Protein AF-A0A547PIC5-F1 (afdb_monomer_lite)

Radius of gyration: 13.47 Å; chains: 1; bounding box: 30×24×37 Å

Foldseek 3Di:
DDDLVVLLVLLLVCPPPDCVFAPAFDKWKKKFWKDDDLQLVVQLQVQLVVLVWDFPPPDSDDDTTTITIHIFTSDSVGSSVNSVSSVVSCVVSVMDTAFIWIFRDPDPVVTPTDGRDGDD

Secondary structure (DSSP, 8-state):
---HHHHHHHHHTT-SPPTTTS-TT-EEEEEEEEES-HHHHHHHHHHHHHTT-EE------SSS-B-EEEEEES-HHHHHHHHHHHHHHHHHHT-EEEEEEEES-SSGGG---EEEEE--

Organism: NCBI:txid2489174

pLDDT: mean 87.14, std 11.47, range [39.44, 96.12]

Sequence (120 aa):
MENSEEIVAKVLRNLPLPQDKFAPGSRFWLTLYLEGSPTAYSLAKTQLHALGWVNLCEKDDFAGFSYPKKEVLNATAVVCDALRGALSVCKDTGLDIGLIDADTETEPANSSWHNLYKQT

Structure (mmCIF, N/CA/C/O backbone):
data_AF-A0A547PIC5-F1
#
_entry.id   AF-A0A547PIC5-F1
#
loop_
_atom_site.group_PDB
_atom_site.id
_atom_site.type_symbol
_atom_site.label_atom_id
_atom_site.label_alt_id
_atom_site.label_comp_id
_atom_site.label_asym_id
_atom_site.label_entity_id
_atom_site.label_seq_id
_atom_site.pdbx_PDB_ins_code
_atom_site.Cartn_x
_atom_site.Cartn_y
_atom_site.Cartn_z
_atom_site.occupancy
_atom_site.B_iso_or_equiv
_atom_site.auth_seq_id
_atom_site.auth_comp_id
_atom_site.auth_asym_id
_atom_site.auth_atom_id
_atom_site.pdbx_PDB_model_num
ATOM 1 N N . MET A 1 1 ? -16.563 3.759 4.081 1.00 61.03 1 MET A N 1
ATOM 2 C CA . MET A 1 1 ? -15.557 2.722 3.799 1.00 61.03 1 MET A CA 1
ATOM 3 C C . MET A 1 1 ? -15.708 2.326 2.341 1.00 61.03 1 MET A C 1
ATOM 5 O O . MET A 1 1 ? -16.765 1.818 1.978 1.00 61.03 1 MET A O 1
ATOM 9 N N . GLU A 1 2 ? -14.734 2.678 1.498 1.00 73.75 2 GLU A N 1
ATOM 10 C CA . GLU A 1 2 ? -14.716 2.229 0.097 1.00 73.75 2 GLU A CA 1
ATOM 11 C C . GLU A 1 2 ? -14.519 0.711 0.033 1.00 73.75 2 GLU A C 1
ATOM 13 O O . GLU A 1 2 ? -13.948 0.103 0.941 1.00 73.75 2 GLU A O 1
ATOM 18 N N . ASN A 1 3 ? -15.019 0.080 -1.028 1.00 87.69 3 ASN A N 1
ATOM 19 C CA . ASN A 1 3 ? -14.874 -1.359 -1.206 1.00 87.69 3 ASN A CA 1
ATOM 20 C C . ASN A 1 3 ? -13.407 -1.706 -1.531 1.00 87.69 3 ASN A C 1
ATOM 22 O O . ASN A 1 3 ? -12.775 -1.045 -2.352 1.00 87.69 3 ASN A O 1
ATOM 26 N N . SER A 1 4 ? -12.870 -2.780 -0.944 1.00 90.75 4 SER A N 1
ATOM 27 C CA . SER A 1 4 ? -11.514 -3.275 -1.216 1.00 90.75 4 SER A CA 1
ATOM 28 C C . SER A 1 4 ? -11.214 -3.433 -2.713 1.00 90.75 4 SER A C 1
ATOM 30 O O . SER A 1 4 ? -10.131 -3.064 -3.159 1.00 90.75 4 SER A O 1
ATOM 32 N N . GLU A 1 5 ? -12.167 -3.916 -3.514 1.00 92.62 5 GLU A N 1
ATOM 33 C CA . GLU A 1 5 ? -11.957 -4.064 -4.963 1.00 92.62 5 GLU A CA 1
ATOM 34 C C . GLU A 1 5 ? -11.923 -2.713 -5.700 1.00 92.62 5 GLU A C 1
ATOM 36 O O . GLU A 1 5 ? -11.233 -2.582 -6.710 1.00 92.62 5 GLU A O 1
ATOM 41 N N . GLU A 1 6 ? -12.599 -1.681 -5.185 1.00 94.00 6 GLU A N 1
ATOM 42 C CA . GLU A 1 6 ? -12.505 -0.322 -5.734 1.00 94.00 6 GLU A CA 1
ATOM 43 C C . GLU A 1 6 ? -11.134 0.290 -5.447 1.00 94.00 6 GLU A C 1
ATOM 45 O O . GLU A 1 6 ? -10.535 0.891 -6.341 1.00 94.00 6 GLU A O 1
ATOM 50 N N . ILE A 1 7 ? -10.604 0.086 -4.237 1.00 94.62 7 ILE A N 1
ATOM 51 C CA . ILE A 1 7 ? -9.255 0.527 -3.859 1.00 94.62 7 ILE A CA 1
ATOM 52 C C . ILE A 1 7 ? -8.215 -0.151 -4.755 1.00 94.62 7 ILE A C 1
ATOM 54 O O . ILE A 1 7 ? -7.378 0.533 -5.347 1.00 94.62 7 ILE A O 1
ATOM 58 N N . VAL A 1 8 ? -8.301 -1.476 -4.931 1.00 96.12 8 VAL A N 1
ATOM 59 C CA . VAL A 1 8 ? -7.417 -2.213 -5.850 1.00 96.12 8 VAL A CA 1
ATOM 60 C C . VAL A 1 8 ? -7.534 -1.641 -7.261 1.00 96.12 8 VAL A C 1
ATOM 62 O O . VAL A 1 8 ? -6.521 -1.281 -7.854 1.00 96.12 8 VAL A O 1
ATOM 65 N N . ALA A 1 9 ? -8.748 -1.478 -7.791 1.00 95.38 9 ALA A N 1
ATOM 66 C CA . ALA A 1 9 ? -8.945 -0.935 -9.131 1.00 95.38 9 ALA A CA 1
ATOM 67 C C . ALA A 1 9 ? -8.344 0.473 -9.298 1.00 95.38 9 ALA A C 1
ATOM 69 O O . ALA A 1 9 ? -7.763 0.760 -10.345 1.00 95.38 9 ALA A O 1
ATOM 70 N N . LYS A 1 10 ? -8.446 1.344 -8.286 1.00 96.00 10 LYS A N 1
ATOM 71 C CA . LYS A 1 10 ? -7.826 2.678 -8.293 1.00 96.00 10 LYS A CA 1
ATOM 72 C C . LYS A 1 10 ? -6.300 2.599 -8.307 1.00 96.00 10 LYS A C 1
ATOM 74 O O . LYS A 1 10 ? -5.686 3.275 -9.126 1.00 96.00 10 LYS A O 1
ATOM 79 N N . VAL A 1 11 ? -5.695 1.740 -7.485 1.00 95.75 11 VAL A N 1
ATOM 80 C CA . VAL A 1 11 ? -4.236 1.551 -7.485 1.00 95.75 11 VAL A CA 1
ATOM 81 C C . VAL A 1 11 ? -3.751 1.017 -8.831 1.00 95.75 11 VAL A C 1
ATOM 83 O O . VAL A 1 11 ? -2.808 1.557 -9.406 1.00 95.75 11 VAL A O 1
ATOM 86 N N . LEU A 1 12 ? -4.413 -0.006 -9.379 1.00 95.19 12 LEU A N 1
ATOM 87 C CA . LEU A 1 12 ? -3.980 -0.632 -10.630 1.00 95.19 12 LEU A CA 1
ATOM 88 C C . LEU A 1 12 ? -4.083 0.309 -11.843 1.00 95.19 12 LEU A C 1
ATOM 90 O O . LEU A 1 12 ? -3.361 0.103 -12.815 1.00 95.19 12 LEU A O 1
ATOM 94 N N . ARG A 1 13 ? -4.916 1.361 -11.794 1.00 95.12 13 ARG A N 1
ATOM 95 C CA . ARG A 1 13 ? -4.963 2.408 -12.837 1.00 95.12 13 ARG A CA 1
ATOM 96 C C . ARG A 1 13 ? -3.701 3.271 -12.895 1.00 95.12 13 ARG A C 1
ATOM 98 O O . ARG A 1 13 ? -3.466 3.892 -13.925 1.00 95.12 13 ARG A O 1
ATOM 105 N N . ASN A 1 14 ? -2.907 3.303 -11.826 1.00 92.81 14 ASN A N 1
ATOM 106 C CA . ASN A 1 14 ? -1.631 4.018 -11.773 1.00 92.81 14 ASN A CA 1
ATOM 107 C C . ASN A 1 14 ? -0.441 3.144 -12.217 1.00 92.81 14 ASN A C 1
ATOM 109 O O . ASN A 1 14 ? 0.709 3.553 -12.081 1.00 92.81 14 ASN A O 1
ATOM 113 N N . LEU A 1 15 ? -0.698 1.938 -12.743 1.00 90.06 15 LEU A N 1
ATOM 114 C CA . LEU A 1 15 ? 0.325 1.039 -13.278 1.00 90.06 15 LEU A CA 1
ATOM 115 C C . LEU A 1 15 ? 0.304 1.009 -14.824 1.00 90.06 15 LEU A C 1
ATOM 117 O O . LEU A 1 15 ? -0.775 1.079 -15.415 1.00 90.06 15 LEU A O 1
ATOM 121 N N . PRO A 1 16 ? 1.463 0.823 -15.493 1.00 89.25 16 PRO A N 1
ATOM 122 C CA . PRO A 1 16 ? 2.799 0.699 -14.907 1.00 89.25 16 PRO A CA 1
ATOM 123 C C . PRO A 1 16 ? 3.285 2.023 -14.307 1.00 89.25 16 PRO A C 1
ATOM 125 O O . PRO A 1 16 ? 2.930 3.097 -14.786 1.00 89.25 16 PRO A O 1
ATOM 128 N N . LEU A 1 17 ? 4.111 1.929 -13.265 1.00 91.75 17 LEU A N 1
ATOM 129 C CA . LEU A 1 17 ? 4.710 3.104 -12.634 1.00 91.75 17 LEU A CA 1
ATOM 130 C C . LEU A 1 17 ? 5.626 3.870 -13.616 1.00 91.75 17 LEU A C 1
ATOM 132 O O . LEU A 1 17 ? 6.146 3.262 -14.561 1.00 91.75 17 LEU A O 1
ATOM 136 N N . PRO A 1 18 ? 5.875 5.177 -13.392 1.00 90.00 18 PRO A N 1
ATOM 137 C CA . PRO A 1 18 ? 6.781 5.975 -14.220 1.00 90.00 18 PRO A CA 1
ATOM 138 C C . PRO A 1 18 ? 8.180 5.350 -14.311 1.00 90.00 18 PRO A C 1
ATOM 140 O O . PRO A 1 18 ? 8.852 5.163 -13.297 1.00 90.00 18 PRO A O 1
ATOM 143 N N . GLN A 1 19 ? 8.620 5.004 -15.524 1.00 90.06 19 GLN A N 1
ATOM 144 C CA . GLN A 1 19 ? 9.838 4.209 -15.747 1.00 90.06 19 GLN A CA 1
ATOM 145 C C . GLN A 1 19 ? 11.136 4.939 -15.385 1.00 90.06 19 GLN A C 1
ATOM 147 O O . GLN A 1 19 ? 12.139 4.290 -15.100 1.00 90.06 19 GLN A O 1
ATOM 152 N N . ASP A 1 20 ? 11.119 6.271 -15.394 1.00 89.56 20 ASP A N 1
ATOM 153 C CA . ASP A 1 20 ? 12.225 7.128 -14.959 1.00 89.56 20 ASP A CA 1
ATOM 154 C C . ASP A 1 20 ? 12.537 6.969 -13.463 1.00 89.56 20 ASP A C 1
ATOM 156 O O . ASP A 1 20 ? 13.664 7.223 -13.043 1.00 89.56 20 ASP A O 1
ATOM 160 N N . LYS A 1 21 ? 11.558 6.505 -12.676 1.00 88.38 21 LYS A N 1
ATOM 161 C CA . LYS A 1 21 ? 11.695 6.228 -11.240 1.00 88.38 21 LYS A CA 1
ATOM 162 C C . LYS A 1 21 ? 11.627 4.739 -10.904 1.00 88.38 21 LYS A C 1
ATOM 164 O O . LYS A 1 21 ? 12.352 4.266 -10.038 1.00 88.38 21 LYS A O 1
ATOM 169 N N . PHE A 1 22 ? 10.769 3.997 -11.597 1.00 91.69 22 PHE A N 1
ATOM 170 C CA . PHE A 1 22 ? 10.458 2.597 -11.328 1.00 91.69 22 PHE A CA 1
ATOM 171 C C . PHE A 1 22 ? 10.69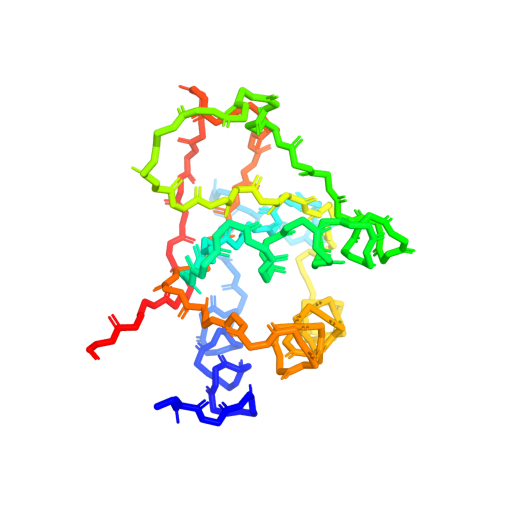1 1.769 -12.590 1.00 91.69 22 PHE A C 1
ATOM 173 O O . PHE A 1 22 ? 9.768 1.514 -13.370 1.00 91.69 22 PHE A O 1
ATOM 180 N N . ALA A 1 23 ? 11.939 1.360 -12.813 1.00 86.81 23 ALA A N 1
ATOM 181 C CA . ALA A 1 23 ? 12.308 0.609 -14.007 1.00 86.81 23 ALA A CA 1
ATOM 182 C C . ALA A 1 23 ? 11.435 -0.659 -14.184 1.00 86.81 23 ALA A C 1
ATOM 184 O O . ALA A 1 23 ? 11.098 -1.334 -13.207 1.00 86.81 23 ALA A O 1
ATOM 185 N N . PRO A 1 24 ? 11.056 -1.035 -15.418 1.00 81.94 24 PRO A N 1
ATOM 186 C CA . PRO A 1 24 ? 10.315 -2.271 -15.656 1.00 81.94 24 PRO A CA 1
ATOM 187 C C . PRO A 1 24 ? 11.029 -3.495 -15.065 1.00 81.94 24 PRO A C 1
ATOM 189 O O . PRO A 1 24 ? 12.233 -3.668 -15.241 1.00 81.94 24 PRO A O 1
ATOM 192 N N . GLY A 1 25 ? 10.286 -4.349 -14.355 1.00 82.56 25 GLY A N 1
ATOM 193 C CA . GLY A 1 25 ? 10.843 -5.531 -13.687 1.00 82.56 25 GLY A CA 1
ATOM 194 C C . GLY A 1 25 ? 11.655 -5.238 -12.418 1.00 82.56 25 GLY A C 1
ATOM 195 O O . GLY A 1 25 ? 12.113 -6.186 -11.778 1.00 82.56 25 GLY A O 1
ATOM 196 N N . SER A 1 26 ? 11.812 -3.969 -12.020 1.00 90.38 26 SER A N 1
ATOM 197 C CA . SER A 1 26 ? 12.421 -3.620 -10.738 1.00 90.38 26 SER A CA 1
ATOM 198 C C . SER A 1 26 ? 11.494 -3.955 -9.573 1.00 90.38 26 SER A C 1
ATOM 200 O O . SER A 1 26 ? 10.278 -4.130 -9.724 1.00 90.38 26 SER A O 1
ATOM 202 N N . ARG A 1 27 ? 12.092 -4.034 -8.386 1.00 94.38 27 ARG A N 1
ATOM 203 C CA . ARG A 1 27 ? 11.350 -4.039 -7.131 1.00 94.38 27 ARG A CA 1
ATOM 204 C C . ARG A 1 27 ? 11.148 -2.616 -6.633 1.00 94.38 27 ARG A C 1
ATOM 206 O O . ARG A 1 27 ? 11.922 -1.722 -6.974 1.00 94.38 27 ARG A O 1
ATOM 213 N N . PHE A 1 28 ? 10.094 -2.431 -5.859 1.00 94.25 28 PHE A N 1
ATOM 214 C CA . PHE A 1 28 ? 9.790 -1.201 -5.146 1.00 94.25 28 PHE A CA 1
ATOM 215 C C . PHE A 1 28 ? 9.085 -1.550 -3.830 1.00 94.25 28 PHE A C 1
ATOM 217 O O . PHE A 1 28 ? 8.605 -2.671 -3.643 1.00 94.25 28 PHE A O 1
ATOM 224 N N . TRP A 1 29 ? 9.016 -0.590 -2.921 1.00 94.12 29 TRP A N 1
ATOM 225 C CA . TRP A 1 29 ? 8.290 -0.702 -1.668 1.00 94.12 29 TRP A CA 1
ATOM 226 C C . TRP A 1 29 ? 6.868 -0.196 -1.851 1.00 94.12 29 TRP A C 1
ATOM 228 O O . TRP A 1 29 ? 6.635 0.999 -2.030 1.00 94.12 29 TRP A O 1
ATOM 238 N N . LEU A 1 30 ? 5.906 -1.109 -1.799 1.00 95.12 30 LEU A N 1
ATOM 239 C CA . LEU A 1 30 ? 4.507 -0.743 -1.654 1.00 95.12 30 LEU A CA 1
ATOM 240 C C . LEU A 1 30 ? 4.269 -0.379 -0.194 1.00 95.12 30 LEU A C 1
ATOM 242 O O . LEU A 1 30 ? 4.669 -1.132 0.696 1.00 95.12 30 LEU A O 1
ATOM 246 N N . THR A 1 31 ? 3.627 0.757 0.040 1.00 92.44 31 THR A N 1
ATOM 247 C CA . THR A 1 31 ? 3.407 1.289 1.381 1.00 92.44 31 THR A CA 1
ATOM 248 C C . THR A 1 31 ? 1.934 1.572 1.616 1.00 92.44 31 THR A C 1
ATOM 250 O O . THR A 1 31 ? 1.254 2.064 0.717 1.00 92.44 31 THR A O 1
ATOM 253 N N . LEU A 1 32 ? 1.447 1.280 2.820 1.00 91.88 32 LEU A N 1
ATOM 254 C CA . LEU A 1 32 ? 0.096 1.617 3.259 1.00 91.88 32 LEU A CA 1
ATOM 255 C C . LEU A 1 32 ? 0.155 2.633 4.394 1.00 91.88 32 LEU A C 1
ATOM 257 O O . LEU A 1 32 ? 1.124 2.682 5.141 1.00 91.88 32 LEU A O 1
ATOM 261 N N . TYR A 1 33 ? -0.912 3.403 4.536 1.00 90.31 33 TYR A N 1
ATOM 262 C CA . TYR A 1 33 ? -1.144 4.288 5.666 1.00 90.31 33 TYR A CA 1
ATOM 263 C C . TYR A 1 33 ? -2.521 3.955 6.213 1.00 90.31 33 TYR A C 1
ATOM 265 O O . TYR A 1 33 ? -3.533 4.175 5.539 1.00 90.31 33 TYR A O 1
ATOM 273 N N . LEU A 1 34 ? -2.545 3.359 7.403 1.00 89.25 34 LEU A N 1
ATOM 274 C CA . LEU A 1 34 ? -3.776 2.829 7.984 1.00 89.25 34 LEU A CA 1
ATOM 275 C C . LEU A 1 34 ? -4.379 3.822 8.976 1.00 89.25 34 LEU A C 1
ATOM 277 O O . LEU A 1 34 ? -3.661 4.432 9.774 1.00 89.25 34 LEU A O 1
ATOM 281 N N . GLU A 1 35 ? -5.700 3.919 8.961 1.00 88.50 35 GLU A N 1
ATOM 282 C CA . GLU A 1 35 ? -6.500 4.712 9.886 1.00 88.50 35 GLU A CA 1
ATOM 283 C C . GLU A 1 35 ? -7.328 3.789 10.786 1.00 88.50 35 GLU A C 1
ATOM 285 O O . GLU A 1 35 ? -7.846 2.762 10.346 1.00 88.50 35 GLU A O 1
ATOM 290 N N . GLY A 1 36 ? -7.442 4.134 12.070 1.00 86.31 36 GLY A N 1
ATOM 291 C CA . GLY A 1 36 ? -8.242 3.372 13.025 1.00 86.31 36 GLY A CA 1
ATOM 292 C C . GLY A 1 36 ? -7.716 3.433 14.455 1.00 86.31 36 GLY A C 1
ATOM 293 O O . GLY A 1 36 ? -6.868 4.255 14.805 1.00 86.31 36 GLY A O 1
ATOM 294 N N . SER A 1 37 ? -8.257 2.562 15.310 1.00 86.94 37 SER A N 1
ATOM 295 C CA . SER A 1 37 ? -7.886 2.517 16.729 1.00 86.94 37 SER A CA 1
ATOM 296 C C . SER A 1 37 ? -6.513 1.862 16.963 1.00 86.94 37 SER A C 1
ATOM 298 O O . SER A 1 37 ? -6.139 0.944 16.226 1.00 86.94 37 SER A O 1
ATOM 300 N N . PRO A 1 38 ? -5.791 2.224 18.043 1.00 84.81 38 PRO A N 1
ATOM 301 C CA . PRO A 1 38 ? -4.556 1.537 18.434 1.00 84.81 38 PRO A CA 1
ATOM 302 C C . PRO A 1 38 ? -4.726 0.020 18.634 1.00 84.81 38 PRO A C 1
ATOM 304 O O . PRO A 1 38 ? -3.834 -0.759 18.307 1.00 84.81 38 PRO A O 1
ATOM 307 N N . THR A 1 39 ? -5.887 -0.424 19.131 1.00 86.56 39 THR A N 1
ATOM 308 C CA . THR A 1 39 ? -6.197 -1.852 19.307 1.00 86.56 39 THR A CA 1
ATOM 309 C C . THR A 1 39 ? -6.314 -2.580 17.969 1.00 86.56 39 THR A C 1
ATOM 311 O O . THR A 1 39 ? -5.699 -3.631 17.798 1.00 86.56 39 THR A O 1
ATOM 314 N N . ALA A 1 40 ? -7.053 -2.010 17.011 1.00 88.75 40 ALA A N 1
ATOM 315 C CA . ALA A 1 40 ? -7.148 -2.544 15.651 1.00 88.75 40 ALA A CA 1
ATOM 316 C C . ALA A 1 40 ? -5.763 -2.617 14.995 1.00 88.75 40 ALA A C 1
ATOM 318 O O . ALA A 1 40 ? -5.411 -3.623 14.379 1.00 88.75 40 ALA A O 1
ATOM 319 N N . TYR A 1 41 ? -4.940 -1.589 15.214 1.00 86.94 41 TYR A N 1
ATOM 320 C CA . TYR A 1 41 ? -3.577 -1.556 14.709 1.00 86.94 41 TYR A CA 1
ATOM 321 C C . TYR A 1 41 ? -2.695 -2.677 15.270 1.00 86.94 41 TYR A C 1
ATOM 323 O O . TYR A 1 41 ? -2.028 -3.375 14.508 1.00 86.94 41 TYR A O 1
ATOM 331 N N . SER A 1 42 ? -2.724 -2.892 16.587 1.00 85.56 42 SER A N 1
ATOM 332 C CA . SER A 1 42 ? -1.959 -3.961 17.239 1.00 85.56 42 SER A CA 1
ATOM 333 C C . SER A 1 42 ? -2.291 -5.344 16.658 1.00 85.56 42 SER A C 1
ATOM 335 O O . SER A 1 42 ? -1.389 -6.128 16.361 1.00 85.56 42 SER A O 1
ATOM 337 N N . LEU A 1 43 ? -3.576 -5.610 16.391 1.00 88.12 43 LEU A N 1
ATOM 338 C CA . LEU A 1 43 ? -4.028 -6.851 15.753 1.00 88.12 43 LEU A CA 1
ATOM 339 C C . LEU A 1 43 ? -3.557 -6.966 14.296 1.00 88.12 43 LEU A C 1
ATOM 341 O O . LEU A 1 43 ? -3.071 -8.022 13.880 1.00 88.12 43 LEU A O 1
ATOM 345 N N . ALA A 1 44 ? -3.679 -5.886 13.523 1.00 90.69 44 ALA A N 1
ATOM 346 C CA . ALA A 1 44 ? -3.293 -5.871 12.117 1.00 90.69 44 ALA A CA 1
ATOM 347 C C . ALA A 1 44 ? -1.784 -6.029 11.930 1.00 90.69 44 ALA A C 1
ATOM 349 O O . ALA A 1 44 ? -1.360 -6.741 11.024 1.00 90.69 44 ALA A O 1
ATOM 350 N N . LYS A 1 45 ? -0.965 -5.424 12.802 1.00 88.75 45 LYS A N 1
ATOM 351 C CA . LYS A 1 45 ? 0.505 -5.466 12.735 1.00 88.75 45 LYS A CA 1
ATOM 352 C C . LYS A 1 45 ? 1.026 -6.900 12.639 1.00 88.75 45 LYS A C 1
ATOM 354 O O . LYS A 1 45 ? 1.826 -7.198 11.755 1.00 88.75 45 LYS A O 1
ATOM 359 N N . THR A 1 46 ? 0.549 -7.803 13.496 1.00 87.69 46 THR A N 1
ATOM 360 C CA . THR A 1 46 ? 0.970 -9.214 13.483 1.00 87.69 46 THR A CA 1
ATOM 361 C C . THR A 1 46 ? 0.561 -9.929 12.194 1.00 87.69 46 THR A C 1
ATOM 363 O O . THR A 1 46 ? 1.358 -10.677 11.629 1.00 87.69 46 THR A O 1
ATOM 366 N N . GLN A 1 47 ? -0.657 -9.691 11.700 1.00 93.19 47 GLN A N 1
ATOM 367 C CA . GLN A 1 47 ? -1.162 -10.337 10.483 1.00 93.19 47 GLN A CA 1
ATOM 368 C C . GLN A 1 47 ? -0.472 -9.805 9.220 1.00 93.19 47 GLN A C 1
ATOM 370 O O . GLN A 1 47 ? -0.056 -10.583 8.364 1.00 93.19 47 GLN A O 1
ATOM 375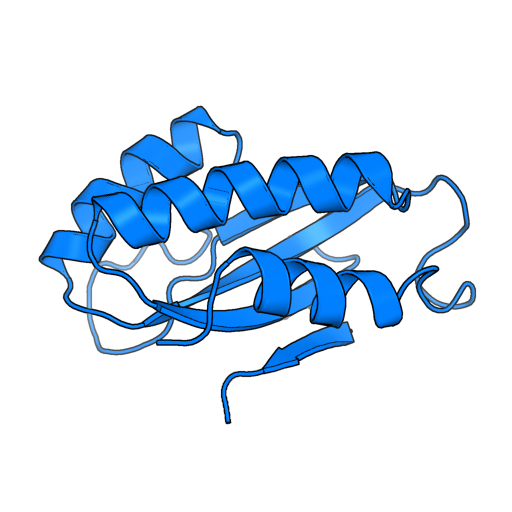 N N . LEU A 1 48 ? -0.274 -8.489 9.125 1.00 93.50 48 LEU A N 1
ATOM 376 C CA . LEU A 1 48 ? 0.484 -7.849 8.051 1.00 93.50 48 LEU A CA 1
ATOM 377 C C . LEU A 1 48 ? 1.933 -8.348 8.036 1.00 93.50 48 LEU A C 1
ATOM 379 O O . LEU A 1 48 ? 2.445 -8.696 6.972 1.00 93.50 48 LEU A O 1
ATOM 383 N N . HIS A 1 49 ? 2.566 -8.487 9.203 1.00 92.56 49 HIS A N 1
ATOM 384 C CA . HIS A 1 49 ? 3.901 -9.074 9.309 1.00 92.56 49 HIS A CA 1
ATOM 385 C C . HIS A 1 49 ? 3.957 -10.514 8.786 1.00 92.56 49 HIS A C 1
ATOM 387 O O . HIS A 1 49 ? 4.863 -10.860 8.029 1.00 92.56 49 HIS A O 1
ATOM 393 N N . ALA A 1 50 ? 2.955 -11.343 9.095 1.00 93.88 50 ALA A N 1
ATOM 394 C CA . ALA A 1 50 ? 2.854 -12.697 8.543 1.00 93.88 50 ALA A CA 1
ATOM 395 C C . ALA A 1 50 ? 2.7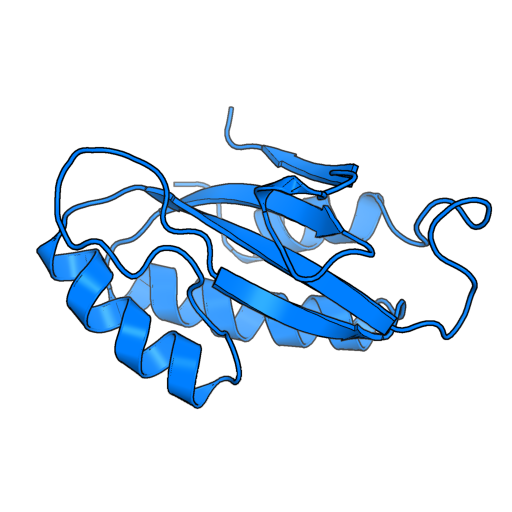00 -12.715 7.007 1.00 93.88 50 ALA A C 1
ATOM 397 O O . ALA A 1 50 ? 3.111 -13.673 6.355 1.00 93.88 50 ALA A O 1
ATOM 398 N N . LEU A 1 51 ? 2.161 -11.643 6.417 1.00 94.31 51 LEU A N 1
ATOM 399 C CA . LEU A 1 51 ? 2.065 -11.442 4.967 1.00 94.31 51 LEU A CA 1
ATOM 400 C C . LEU A 1 51 ? 3.320 -10.790 4.351 1.00 94.31 51 LEU A C 1
ATOM 402 O O . LEU A 1 51 ? 3.325 -10.490 3.151 1.00 94.31 51 LEU A O 1
ATOM 406 N N . GLY A 1 52 ? 4.379 -10.577 5.137 1.00 94.31 52 GLY A N 1
ATOM 407 C CA . GLY A 1 52 ? 5.655 -10.009 4.694 1.00 94.31 52 GLY A CA 1
ATOM 408 C C . GLY A 1 52 ? 5.711 -8.480 4.687 1.00 94.31 52 GLY A C 1
ATOM 409 O O . GLY A 1 52 ? 6.576 -7.917 4.021 1.00 94.31 52 GLY A O 1
ATOM 410 N N . TRP A 1 53 ? 4.792 -7.806 5.380 1.00 93.38 53 TRP A N 1
ATOM 411 C CA . TRP A 1 53 ? 4.856 -6.360 5.579 1.00 93.38 53 TRP A CA 1
ATOM 412 C C . TRP A 1 53 ? 5.691 -6.011 6.811 1.00 93.38 53 TRP A C 1
ATOM 414 O O . TRP A 1 53 ? 5.528 -6.606 7.873 1.00 93.38 53 TRP A O 1
ATOM 424 N N . VAL A 1 54 ? 6.541 -4.997 6.705 1.00 88.94 54 VAL A N 1
ATOM 425 C CA . VAL A 1 54 ? 7.367 -4.512 7.815 1.00 88.94 54 VAL A CA 1
ATOM 426 C C . VAL A 1 54 ? 6.912 -3.114 8.197 1.00 88.94 54 VAL A C 1
ATOM 428 O O . VAL A 1 54 ? 6.866 -2.226 7.352 1.00 88.94 54 VAL A O 1
ATOM 431 N N . ASN A 1 55 ? 6.574 -2.911 9.468 1.00 85.75 55 ASN A N 1
ATOM 432 C CA . ASN A 1 55 ? 6.293 -1.580 9.998 1.00 85.75 55 ASN A CA 1
ATOM 433 C C . ASN A 1 55 ? 7.604 -0.903 10.415 1.00 85.75 55 ASN A C 1
ATOM 435 O O . ASN A 1 55 ? 8.310 -1.437 11.266 1.00 85.75 55 ASN A O 1
ATOM 439 N N . LEU A 1 56 ? 7.890 0.278 9.866 1.00 78.38 56 LEU A N 1
ATOM 440 C CA . LEU A 1 56 ? 9.093 1.054 10.206 1.00 78.38 56 LEU A CA 1
ATOM 441 C C . LEU A 1 56 ? 8.848 2.103 11.302 1.00 78.38 56 LEU A C 1
ATOM 443 O O . LEU A 1 56 ? 9.782 2.728 11.799 1.00 78.38 56 LEU A O 1
ATOM 447 N N . CYS A 1 57 ? 7.599 2.269 11.734 1.00 71.50 57 CYS A N 1
ATOM 448 C CA . CYS A 1 57 ? 7.229 3.118 12.859 1.00 71.50 57 CYS A CA 1
ATOM 449 C C . CYS A 1 57 ? 7.111 2.266 14.131 1.00 71.50 57 CYS A C 1
ATOM 451 O O . CYS A 1 57 ? 6.019 1.848 14.512 1.00 71.50 57 CYS A O 1
ATOM 453 N N . GLU A 1 58 ? 8.237 1.954 14.778 1.00 63.94 58 GLU A N 1
ATOM 454 C CA . GLU A 1 58 ? 8.261 1.115 15.993 1.00 63.94 58 GLU A CA 1
ATOM 455 C C . GLU A 1 58 ? 7.844 1.840 17.283 1.00 63.94 58 GLU A C 1
ATOM 457 O O . GLU A 1 58 ? 7.711 1.202 18.325 1.00 63.94 58 GLU A O 1
ATOM 462 N N . LYS A 1 59 ? 7.639 3.162 17.254 1.00 57.62 59 LYS A N 1
ATOM 463 C CA . LYS A 1 59 ? 7.304 3.922 18.464 1.00 57.62 59 LYS A CA 1
ATOM 464 C C . LYS A 1 59 ? 5.794 3.929 18.688 1.00 57.62 59 LYS A C 1
ATOM 466 O O . LYS A 1 59 ? 5.069 4.635 17.999 1.00 57.62 59 LYS A O 1
ATOM 471 N N . ASP A 1 60 ? 5.364 3.146 19.673 1.00 52.91 60 ASP A N 1
ATOM 472 C CA . ASP A 1 60 ? 3.977 2.908 20.101 1.00 52.91 60 ASP A CA 1
ATOM 473 C C . ASP A 1 60 ? 3.233 4.133 20.678 1.00 52.91 60 ASP A C 1
ATOM 475 O O . ASP A 1 60 ? 2.227 3.964 21.362 1.00 52.91 60 ASP A O 1
ATOM 479 N N . ASP A 1 61 ? 3.662 5.368 20.409 1.00 41.31 61 ASP A N 1
ATOM 480 C CA . ASP A 1 61 ? 3.017 6.542 20.994 1.00 41.31 61 ASP A CA 1
ATOM 481 C C . ASP A 1 61 ? 2.777 7.666 19.985 1.00 41.31 61 ASP A C 1
ATOM 483 O O . ASP A 1 61 ? 3.694 8.195 19.358 1.00 41.31 61 ASP A O 1
ATOM 487 N N . PHE A 1 62 ? 1.504 8.062 19.958 1.00 39.44 62 PHE A N 1
ATOM 488 C CA . PHE A 1 62 ? 0.904 9.251 19.360 1.00 39.44 62 PHE A CA 1
ATOM 489 C C . PHE A 1 62 ? 0.522 9.217 17.873 1.00 39.44 62 PHE A C 1
ATOM 491 O O . PHE A 1 62 ? 1.303 9.505 16.977 1.00 39.44 62 PHE A O 1
ATOM 498 N N . ALA A 1 63 ? -0.783 8.991 17.679 1.00 42.44 63 ALA A N 1
ATOM 499 C CA . ALA A 1 63 ? -1.637 9.629 16.678 1.00 42.44 63 ALA A CA 1
ATOM 500 C C . ALA A 1 63 ? -1.042 9.771 15.267 1.00 42.44 63 ALA A C 1
ATOM 502 O O . ALA A 1 63 ? -0.610 10.851 14.874 1.00 42.44 63 ALA A O 1
ATOM 503 N N . GLY A 1 64 ? -1.126 8.718 14.459 1.00 55.94 64 GLY A N 1
ATOM 504 C CA . GLY A 1 64 ? -1.003 8.882 13.014 1.00 55.94 64 GLY A CA 1
ATOM 505 C C . GLY A 1 64 ? -0.444 7.668 12.301 1.00 55.94 64 GLY A C 1
ATOM 506 O O . GLY A 1 64 ? 0.621 7.174 12.646 1.00 55.94 64 GLY A O 1
ATOM 507 N N . PHE A 1 65 ? -1.206 7.231 11.302 1.00 61.91 65 PHE A N 1
ATOM 508 C CA . PHE A 1 65 ? -0.806 6.485 10.113 1.00 61.91 65 PHE A CA 1
ATOM 509 C C . PHE A 1 65 ? 0.348 5.507 10.295 1.00 61.91 65 PHE A C 1
ATOM 511 O O . PHE A 1 65 ? 1.526 5.828 10.136 1.00 61.91 65 PHE A O 1
ATOM 518 N N . SER A 1 66 ? -0.023 4.266 10.568 1.00 69.12 66 SER A N 1
ATOM 519 C CA . SER A 1 66 ? 0.942 3.186 10.515 1.00 69.12 66 SER A CA 1
ATOM 520 C C . SER A 1 66 ? 1.417 2.955 9.094 1.00 69.12 66 SER A C 1
ATOM 522 O O . SER A 1 66 ? 0.619 2.929 8.160 1.00 69.12 66 SER A O 1
ATOM 524 N N . TYR A 1 67 ? 2.727 2.785 8.981 1.00 78.94 67 TYR A N 1
ATOM 525 C CA . TYR A 1 67 ? 3.484 2.814 7.745 1.00 78.94 67 TYR A CA 1
ATOM 526 C C . TYR A 1 67 ? 4.131 1.440 7.481 1.00 78.94 67 TYR A C 1
ATOM 528 O O . TYR A 1 67 ? 5.321 1.239 7.753 1.00 78.94 67 TYR A O 1
ATOM 536 N N . PRO A 1 68 ? 3.364 0.423 7.045 1.00 87.12 68 PRO A N 1
ATOM 537 C CA . PRO A 1 68 ? 3.940 -0.845 6.629 1.00 87.12 68 PRO A CA 1
ATOM 538 C C . PRO A 1 68 ? 4.445 -0.795 5.184 1.00 87.12 68 PRO A C 1
ATOM 540 O O . PRO A 1 68 ? 3.750 -0.321 4.286 1.00 87.12 68 PRO A O 1
ATOM 543 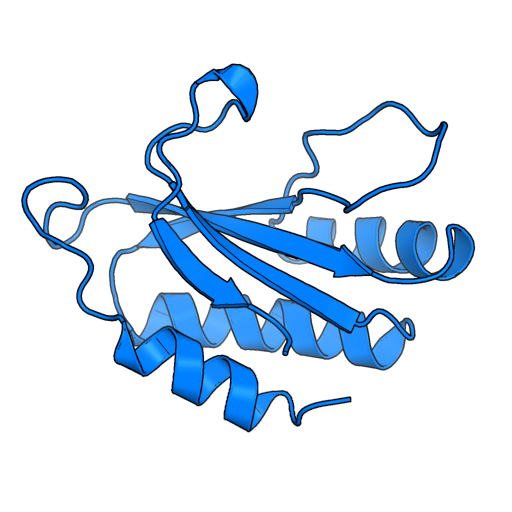N N . LYS A 1 69 ? 5.619 -1.384 4.955 1.00 90.50 69 LYS A N 1
ATOM 544 C CA . LYS A 1 69 ? 6.234 -1.579 3.639 1.00 90.50 69 LYS A CA 1
ATOM 545 C C . LYS A 1 69 ? 6.292 -3.045 3.238 1.00 90.50 69 LYS A C 1
ATOM 547 O O . LYS A 1 69 ? 6.573 -3.906 4.070 1.00 90.50 69 LYS A O 1
ATOM 552 N N . LYS A 1 70 ? 6.100 -3.322 1.948 1.00 94.00 70 LYS A N 1
ATOM 553 C CA . LYS A 1 70 ? 6.350 -4.631 1.335 1.00 94.00 70 LYS A CA 1
ATOM 554 C C . LYS A 1 70 ? 7.092 -4.472 0.016 1.00 94.00 70 LYS A C 1
ATOM 556 O O . LYS A 1 70 ? 6.645 -3.738 -0.862 1.00 94.00 70 LYS A O 1
ATOM 561 N N . GLU A 1 71 ? 8.209 -5.179 -0.123 1.00 95.12 71 GLU A N 1
ATOM 562 C CA . GLU A 1 71 ? 8.944 -5.225 -1.385 1.00 95.12 71 GLU A CA 1
ATOM 563 C C . GLU A 1 71 ? 8.137 -6.042 -2.401 1.00 95.12 71 GLU A C 1
ATOM 565 O O . GLU A 1 71 ? 7.784 -7.198 -2.152 1.00 95.12 71 GLU A O 1
ATOM 570 N N . VAL A 1 72 ? 7.826 -5.445 -3.548 1.00 94.50 72 VAL A N 1
ATOM 571 C CA . VAL A 1 72 ? 7.060 -6.083 -4.622 1.00 94.50 72 VAL A CA 1
ATOM 572 C C . VAL A 1 72 ? 7.679 -5.776 -5.978 1.00 94.50 72 VAL A C 1
ATOM 574 O O . VAL A 1 72 ? 8.355 -4.768 -6.164 1.00 94.50 72 VAL A O 1
ATOM 577 N N . LEU A 1 73 ? 7.449 -6.657 -6.950 1.00 94.19 73 LEU A N 1
ATOM 578 C CA . LEU A 1 73 ? 7.815 -6.399 -8.342 1.00 94.19 73 LEU A CA 1
ATOM 579 C C . LEU A 1 73 ? 6.868 -5.358 -8.951 1.00 94.19 73 LEU A C 1
ATOM 581 O O . LEU A 1 73 ? 5.664 -5.400 -8.687 1.00 94.19 73 LEU A O 1
ATOM 585 N N . ASN A 1 74 ? 7.392 -4.491 -9.824 1.00 91.56 74 ASN A N 1
ATOM 586 C CA . ASN A 1 74 ? 6.608 -3.594 -10.683 1.00 91.56 74 ASN A CA 1
ATOM 587 C C . ASN A 1 74 ? 5.834 -4.383 -11.755 1.00 91.56 74 ASN A C 1
ATOM 589 O O . ASN A 1 74 ? 6.151 -4.356 -12.944 1.00 91.56 74 ASN A O 1
ATOM 593 N N . ALA A 1 75 ? 4.849 -5.153 -11.295 1.00 90.81 75 ALA A N 1
ATOM 594 C CA . ALA A 1 75 ? 3.991 -6.027 -12.076 1.00 90.81 75 ALA A CA 1
ATOM 595 C C . ALA A 1 75 ? 2.585 -6.048 -11.461 1.00 90.81 75 ALA A C 1
ATOM 597 O O . ALA A 1 75 ? 2.413 -6.339 -10.277 1.00 90.81 75 ALA A O 1
ATOM 598 N N . THR A 1 76 ? 1.566 -5.795 -12.285 1.00 92.12 76 THR A N 1
ATOM 599 C CA . THR A 1 76 ? 0.163 -5.633 -11.865 1.00 92.12 76 THR A CA 1
ATOM 600 C C . THR A 1 76 ? -0.351 -6.782 -10.997 1.00 92.12 76 THR A C 1
ATOM 602 O O . THR A 1 76 ? -0.979 -6.529 -9.973 1.00 92.12 76 THR A O 1
ATOM 605 N N . ALA A 1 77 ? -0.063 -8.035 -11.366 1.00 92.94 77 ALA A N 1
ATOM 606 C CA . ALA A 1 77 ? -0.515 -9.207 -10.612 1.00 92.94 77 ALA A CA 1
ATOM 607 C C . ALA A 1 77 ? 0.068 -9.241 -9.187 1.00 92.94 77 ALA 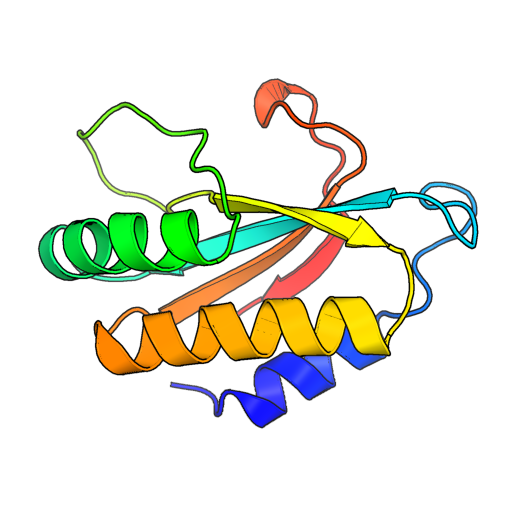A C 1
ATOM 609 O O . ALA A 1 77 ? -0.664 -9.445 -8.226 1.00 92.94 77 ALA A O 1
ATOM 610 N N . VAL A 1 78 ? 1.364 -8.942 -9.042 1.00 92.88 78 VAL A N 1
ATOM 611 C CA . VAL A 1 78 ? 2.055 -8.955 -7.743 1.00 92.88 78 VAL A CA 1
ATOM 612 C C . VAL A 1 78 ? 1.543 -7.836 -6.836 1.00 92.88 78 VAL A C 1
ATOM 614 O O . VAL A 1 78 ? 1.308 -8.061 -5.649 1.00 92.88 78 VAL A O 1
ATOM 617 N N . VAL A 1 79 ? 1.321 -6.641 -7.394 1.00 94.38 79 VAL A N 1
ATOM 618 C CA . VAL A 1 79 ? 0.733 -5.513 -6.653 1.00 94.38 79 VAL A CA 1
ATOM 619 C C . VAL A 1 79 ? -0.695 -5.842 -6.213 1.00 94.38 79 VAL A C 1
ATOM 621 O O . VAL A 1 79 ? -1.046 -5.618 -5.056 1.00 94.38 79 VAL A O 1
ATOM 624 N N . CYS A 1 80 ? -1.506 -6.426 -7.099 1.00 95.44 80 CYS A N 1
ATOM 625 C CA . CYS A 1 80 ? -2.874 -6.836 -6.788 1.00 95.44 80 CYS A CA 1
ATOM 626 C C . CYS A 1 80 ? -2.927 -7.840 -5.625 1.00 95.44 80 CYS A C 1
ATOM 628 O O . CYS A 1 80 ? -3.704 -7.653 -4.687 1.00 95.44 80 CYS A O 1
ATOM 630 N N . ASP A 1 81 ? -2.092 -8.880 -5.658 1.00 94.88 81 ASP A N 1
ATOM 631 C CA . ASP A 1 81 ? -2.058 -9.907 -4.613 1.00 94.88 81 ASP A CA 1
ATOM 632 C C . ASP A 1 81 ? -1.597 -9.333 -3.266 1.00 94.88 81 ASP A C 1
ATOM 634 O O . ASP A 1 81 ? -2.191 -9.622 -2.223 1.00 94.88 81 ASP A O 1
ATOM 638 N N . ALA A 1 82 ? -0.580 -8.463 -3.280 1.00 94.81 82 ALA A N 1
ATOM 639 C CA . ALA A 1 82 ? -0.105 -7.784 -2.077 1.00 94.81 82 ALA A CA 1
ATOM 640 C C . ALA A 1 82 ? -1.200 -6.915 -1.433 1.00 94.81 82 ALA A C 1
ATOM 642 O O . ALA A 1 82 ? -1.388 -6.976 -0.214 1.00 94.81 82 ALA A O 1
ATOM 643 N N . LEU A 1 83 ? -1.944 -6.153 -2.242 1.00 95.88 83 LEU A N 1
ATOM 644 C CA . LEU A 1 83 ? -3.027 -5.290 -1.769 1.00 95.88 83 LEU A CA 1
ATOM 645 C C . LEU A 1 83 ? -4.205 -6.079 -1.215 1.00 95.88 83 LEU A C 1
ATOM 647 O O . LEU A 1 83 ? -4.701 -5.742 -0.145 1.00 95.88 83 LEU A O 1
ATOM 651 N N . ARG A 1 84 ? -4.645 -7.142 -1.898 1.00 96.00 84 ARG A N 1
ATOM 652 C CA . ARG A 1 84 ? -5.771 -7.962 -1.425 1.00 96.00 84 ARG A CA 1
ATOM 653 C C . ARG A 1 84 ? -5.498 -8.581 -0.060 1.00 96.00 84 ARG A C 1
ATOM 655 O O . ARG A 1 84 ? -6.376 -8.552 0.799 1.00 96.00 84 ARG A O 1
ATOM 662 N N . GLY A 1 85 ? -4.278 -9.076 0.162 1.00 94.25 85 GLY A N 1
ATOM 663 C CA . GLY A 1 85 ? -3.873 -9.591 1.470 1.00 94.25 85 GLY A CA 1
ATOM 664 C C . GLY A 1 85 ? -3.983 -8.529 2.566 1.00 94.25 85 GLY A C 1
ATOM 665 O O . GLY A 1 85 ? -4.594 -8.772 3.602 1.00 94.25 85 GLY A O 1
ATOM 666 N N . ALA A 1 86 ? -3.456 -7.327 2.320 1.00 94.88 86 ALA A N 1
ATOM 667 C CA . ALA A 1 86 ? -3.513 -6.244 3.298 1.00 94.88 86 ALA A CA 1
ATOM 668 C C . ALA A 1 86 ? -4.936 -5.711 3.537 1.00 94.88 86 ALA A C 1
ATOM 670 O O . ALA A 1 86 ? -5.315 -5.464 4.680 1.00 94.88 86 ALA A O 1
ATOM 671 N N . LEU A 1 87 ? -5.743 -5.574 2.483 1.00 95.00 87 LEU A N 1
ATOM 672 C CA . LEU A 1 87 ? -7.135 -5.128 2.574 1.00 95.00 87 LEU A CA 1
ATOM 673 C C . LEU A 1 87 ? -8.013 -6.128 3.336 1.00 95.00 87 LEU A C 1
ATOM 675 O O . LEU A 1 87 ? -8.891 -5.703 4.084 1.00 95.00 87 LEU A O 1
ATOM 679 N N . SER A 1 88 ? -7.756 -7.435 3.197 1.00 95.44 88 SER A N 1
ATOM 680 C CA . SER A 1 88 ? -8.416 -8.457 4.020 1.00 95.44 88 SER A CA 1
ATOM 681 C C . SER A 1 88 ? -8.109 -8.246 5.499 1.00 95.44 88 SER A C 1
ATOM 683 O O . SER A 1 88 ? -9.034 -8.189 6.300 1.00 95.44 88 SER A O 1
ATOM 685 N N . VAL A 1 89 ? -6.833 -8.041 5.851 1.00 94.62 89 VAL A N 1
ATOM 686 C CA . VAL A 1 89 ? -6.446 -7.758 7.242 1.00 94.62 89 VAL A CA 1
ATOM 687 C C . VAL A 1 89 ? -7.145 -6.502 7.753 1.00 94.62 89 VAL A C 1
ATOM 689 O O . VAL A 1 89 ? -7.730 -6.532 8.829 1.00 94.62 89 VAL A O 1
ATOM 692 N N . CYS A 1 90 ? -7.147 -5.419 6.969 1.00 92.88 90 CYS A N 1
ATOM 693 C CA . CYS A 1 90 ? -7.792 -4.167 7.363 1.00 92.88 90 CYS A CA 1
ATOM 694 C C . CYS A 1 90 ? -9.281 -4.372 7.665 1.00 92.88 90 CYS A C 1
ATOM 696 O O . CYS A 1 90 ? -9.760 -3.956 8.720 1.00 92.88 90 CYS A O 1
ATOM 698 N N . LYS A 1 91 ? -9.988 -5.100 6.794 1.00 93.69 91 LYS A N 1
ATOM 699 C CA . LYS A 1 91 ? -11.392 -5.467 6.998 1.00 93.69 91 LYS A CA 1
ATOM 700 C C . LYS A 1 91 ? -11.597 -6.291 8.272 1.00 93.69 91 LYS A C 1
ATOM 702 O O . LYS A 1 91 ? -12.521 -6.003 9.029 1.00 93.69 91 LYS A O 1
ATOM 707 N N . ASP A 1 92 ? -10.750 -7.288 8.511 1.00 94.50 92 ASP A N 1
ATOM 708 C CA . ASP A 1 92 ? -10.874 -8.202 9.652 1.00 94.50 92 ASP A CA 1
ATOM 709 C C . ASP A 1 92 ? -10.567 -7.513 10.991 1.00 94.50 92 ASP A C 1
ATOM 711 O O . ASP A 1 92 ? -11.109 -7.894 12.030 1.00 94.50 92 ASP A O 1
ATOM 715 N N . THR A 1 93 ? -9.727 -6.474 10.981 1.00 91.81 93 THR A N 1
ATOM 716 C CA . THR A 1 93 ? -9.340 -5.726 12.186 1.00 91.81 93 THR A CA 1
ATOM 717 C C . THR A 1 93 ? -10.099 -4.415 12.380 1.00 91.81 93 THR A C 1
ATOM 719 O O . THR A 1 93 ? -9.954 -3.788 13.428 1.00 91.81 93 THR A O 1
ATOM 722 N N . GLY A 1 94 ? -10.888 -3.980 11.395 1.00 90.69 94 GLY A N 1
ATOM 723 C CA . GLY A 1 94 ? -11.579 -2.687 11.413 1.00 90.69 94 GLY A CA 1
ATOM 724 C C . GLY A 1 94 ? -10.644 -1.488 11.220 1.00 90.69 94 GLY A C 1
ATOM 725 O O . GLY A 1 94 ? -10.830 -0.462 11.870 1.00 90.69 94 GLY A O 1
ATOM 726 N N . LEU A 1 95 ? -9.617 -1.638 10.378 1.00 89.75 95 LEU A N 1
ATOM 727 C CA . LEU A 1 95 ? -8.788 -0.532 9.894 1.00 89.75 95 LEU A CA 1
ATOM 728 C C . LEU A 1 95 ? -9.270 -0.072 8.519 1.00 89.75 95 LEU A C 1
ATOM 730 O O . LEU A 1 95 ? -9.713 -0.881 7.704 1.00 89.75 95 LEU A O 1
ATOM 734 N N . ASP A 1 96 ? -9.090 1.213 8.250 1.00 90.38 96 ASP A N 1
ATOM 735 C CA . ASP A 1 96 ? -9.286 1.820 6.939 1.00 90.38 96 ASP A CA 1
ATOM 736 C C . ASP A 1 96 ? -7.929 2.109 6.273 1.00 90.38 96 ASP A C 1
ATOM 738 O O . ASP A 1 96 ? -6.916 2.326 6.943 1.00 90.38 96 ASP A O 1
ATOM 742 N N . ILE A 1 97 ? -7.899 2.117 4.936 1.00 91.06 97 ILE A N 1
ATOM 743 C CA . ILE A 1 97 ? -6.742 2.595 4.167 1.00 91.06 97 ILE A CA 1
ATOM 744 C C . ILE A 1 97 ? -6.937 4.079 3.861 1.00 91.06 97 ILE A C 1
ATOM 746 O O . ILE A 1 97 ? -7.791 4.419 3.042 1.00 91.06 97 ILE A O 1
ATOM 750 N N . GLY A 1 98 ? -6.084 4.932 4.428 1.00 90.19 98 GLY A N 1
ATOM 751 C CA . GLY A 1 98 ? -6.054 6.362 4.114 1.00 90.19 98 GLY A CA 1
ATOM 752 C C . GLY A 1 98 ? -5.225 6.685 2.866 1.00 90.19 98 GLY A C 1
ATOM 753 O O . GLY A 1 98 ? -5.615 7.517 2.045 1.00 90.19 98 GLY A O 1
ATOM 754 N N . LEU A 1 99 ? -4.082 6.012 2.683 1.00 91.62 99 LEU A N 1
ATOM 755 C CA . LEU A 1 99 ? -3.118 6.304 1.613 1.00 91.62 99 LEU A CA 1
ATOM 756 C C . LEU A 1 99 ? -2.341 5.038 1.199 1.00 91.62 99 LEU A C 1
ATOM 758 O O . LEU A 1 99 ? -2.039 4.185 2.034 1.00 91.62 99 LEU A O 1
ATOM 762 N N . ILE A 1 100 ? -2.044 4.907 -0.099 1.00 94.19 100 ILE A N 1
ATOM 763 C CA . ILE A 1 100 ? -1.156 3.876 -0.660 1.00 94.19 100 ILE A CA 1
ATOM 764 C C . ILE A 1 100 ? -0.159 4.553 -1.591 1.00 94.19 100 ILE A C 1
ATOM 766 O O . ILE A 1 100 ? -0.572 5.225 -2.540 1.00 94.19 100 ILE A O 1
ATOM 770 N N . ASP A 1 101 ? 1.126 4.290 -1.370 1.00 93.69 101 ASP A N 1
ATOM 771 C CA . ASP A 1 101 ? 2.224 4.841 -2.162 1.00 93.69 101 ASP A CA 1
ATOM 772 C C . ASP A 1 101 ? 3.177 3.740 -2.650 1.00 93.69 101 ASP A C 1
ATOM 774 O O . ASP A 1 101 ? 3.296 2.669 -2.046 1.00 93.69 101 ASP A O 1
ATOM 778 N N . ALA A 1 102 ? 3.880 4.021 -3.744 1.00 94.38 102 ALA A N 1
ATOM 779 C CA . ALA A 1 102 ? 5.067 3.291 -4.175 1.00 94.38 102 ALA A CA 1
ATOM 780 C C . ALA A 1 102 ? 6.327 4.103 -3.858 1.00 94.38 102 ALA A C 1
ATOM 782 O O . ALA A 1 102 ? 6.349 5.315 -4.073 1.00 94.38 102 ALA A O 1
ATOM 783 N N . ASP A 1 103 ? 7.379 3.423 -3.404 1.00 91.38 103 ASP A N 1
ATOM 784 C CA . ASP A 1 103 ? 8.675 4.032 -3.112 1.00 91.38 103 ASP A CA 1
ATOM 785 C C . ASP A 1 103 ? 9.847 3.176 -3.593 1.00 91.38 103 ASP A C 1
ATOM 787 O O . ASP A 1 103 ? 9.745 1.954 -3.689 1.00 91.38 103 ASP A O 1
ATOM 791 N N . THR A 1 104 ? 10.982 3.803 -3.874 1.00 90.50 104 THR A N 1
ATOM 792 C CA . THR A 1 104 ? 12.245 3.113 -4.166 1.00 90.50 104 THR A CA 1
ATOM 793 C C . THR A 1 104 ? 13.110 2.940 -2.921 1.00 90.50 104 THR A C 1
ATOM 795 O O . THR A 1 104 ? 13.952 2.047 -2.881 1.00 90.50 104 THR A O 1
ATOM 798 N N . GLU A 1 105 ? 12.887 3.750 -1.890 1.00 87.69 105 GLU A N 1
ATOM 799 C CA . GLU A 1 105 ? 13.645 3.724 -0.646 1.00 87.69 105 GLU A CA 1
ATOM 800 C C . GLU A 1 105 ? 12.937 2.886 0.408 1.00 87.69 105 GLU A C 1
ATOM 802 O O . GLU A 1 105 ? 11.712 2.878 0.492 1.00 87.69 105 GLU A O 1
ATOM 807 N N . THR A 1 106 ? 13.698 2.198 1.261 1.00 81.19 106 THR A N 1
ATOM 808 C CA . THR A 1 106 ? 13.127 1.475 2.410 1.00 81.19 106 THR A CA 1
ATOM 809 C C . THR A 1 106 ? 12.857 2.416 3.582 1.00 81.19 106 THR A C 1
ATOM 811 O O . THR A 1 106 ? 11.841 2.280 4.251 1.00 81.19 106 THR A O 1
ATOM 814 N N . GLU A 1 107 ? 13.682 3.441 3.789 1.00 80.06 107 GLU A N 1
ATOM 815 C CA . GLU A 1 107 ? 13.552 4.357 4.926 1.00 80.06 107 GLU A CA 1
ATOM 816 C C . GLU A 1 107 ? 12.525 5.472 4.650 1.00 80.06 107 GLU A C 1
ATOM 818 O O . GLU A 1 107 ? 12.646 6.166 3.633 1.00 80.06 107 GLU A O 1
ATOM 823 N N . PRO A 1 108 ? 11.546 5.719 5.548 1.00 76.00 108 PRO A N 1
ATOM 824 C CA . PRO A 1 108 ? 10.561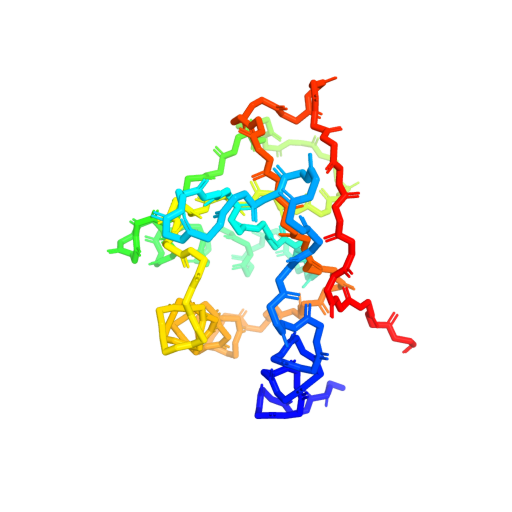 6.792 5.377 1.00 76.00 108 PRO A CA 1
ATOM 825 C C . PRO A 1 108 ? 11.204 8.179 5.221 1.00 76.00 108 PRO A C 1
ATOM 827 O O . PRO A 1 108 ? 10.689 9.027 4.502 1.00 76.00 108 PRO A O 1
ATOM 830 N N . ALA A 1 109 ? 12.348 8.413 5.874 1.00 78.25 109 ALA A N 1
ATOM 831 C CA . ALA A 1 109 ? 13.043 9.702 5.839 1.00 78.25 109 ALA A CA 1
ATOM 832 C C . ALA A 1 109 ? 13.629 10.055 4.458 1.00 78.25 109 ALA A C 1
ATOM 834 O O . ALA A 1 109 ? 13.814 11.233 4.163 1.00 78.25 109 ALA A O 1
ATOM 835 N N . ASN A 1 110 ? 13.900 9.049 3.620 1.00 80.25 110 ASN A N 1
ATOM 836 C CA . ASN A 1 110 ? 14.503 9.216 2.291 1.00 80.25 110 ASN A CA 1
ATOM 837 C C . ASN A 1 110 ? 13.497 8.991 1.152 1.00 80.25 110 ASN A C 1
ATOM 839 O O . ASN A 1 110 ? 13.847 9.104 -0.017 1.00 80.25 110 ASN A O 1
ATOM 843 N N . SER A 1 111 ? 12.259 8.657 1.500 1.00 77.19 111 SER A N 1
ATOM 844 C CA . SER A 1 111 ? 11.230 8.161 0.593 1.00 77.19 111 SER A CA 1
ATOM 845 C C . SER A 1 111 ? 10.844 9.163 -0.507 1.00 77.19 111 SER A C 1
ATOM 847 O O . SER A 1 111 ? 10.638 10.355 -0.255 1.00 77.19 111 SER A O 1
ATOM 849 N N . SER A 1 112 ? 10.753 8.665 -1.743 1.00 76.38 112 SER A N 1
ATOM 850 C CA . SER A 1 112 ? 10.284 9.393 -2.926 1.00 76.38 112 SER A CA 1
ATOM 851 C C . SER A 1 112 ? 8.895 8.899 -3.322 1.00 76.38 112 SER A C 1
ATOM 853 O O . SER A 1 112 ? 8.711 8.177 -4.304 1.00 76.38 112 SER A O 1
ATOM 855 N N . TRP A 1 113 ? 7.908 9.317 -2.533 1.00 83.50 113 TRP A N 1
ATOM 856 C CA . TRP A 1 113 ? 6.527 8.857 -2.628 1.00 83.50 113 TRP A CA 1
ATOM 857 C C . TRP A 1 113 ? 5.926 9.064 -4.014 1.00 83.50 113 TRP A C 1
ATOM 859 O O . TRP A 1 113 ? 5.869 10.184 -4.536 1.00 83.50 113 TRP A O 1
ATOM 869 N N . HIS A 1 114 ? 5.399 7.987 -4.585 1.00 92.69 114 HIS A N 1
ATOM 870 C CA . HIS A 1 114 ? 4.502 8.045 -5.725 1.00 92.69 114 HIS A CA 1
ATOM 871 C C . HIS A 1 114 ? 3.109 7.582 -5.307 1.00 92.69 114 HIS A C 1
ATOM 873 O O . HIS A 1 114 ? 2.905 6.406 -5.006 1.00 92.69 114 HIS A O 1
ATOM 879 N N . ASN A 1 115 ? 2.155 8.514 -5.302 1.00 93.44 115 ASN A N 1
ATOM 880 C CA . ASN A 1 115 ? 0.809 8.229 -4.836 1.00 93.44 115 ASN A CA 1
ATOM 881 C C . ASN A 1 115 ? 0.027 7.321 -5.782 1.00 93.44 115 ASN A C 1
ATOM 883 O O . ASN A 1 115 ? -0.094 7.610 -6.968 1.00 93.44 115 ASN A O 1
ATOM 887 N N . LEU A 1 116 ? -0.541 6.250 -5.227 1.00 94.81 116 LEU A N 1
ATOM 888 C CA . LEU A 1 116 ? -1.362 5.282 -5.957 1.00 94.81 116 LEU A CA 1
ATOM 889 C C . LEU A 1 116 ? -2.838 5.356 -5.577 1.00 94.81 116 LEU A C 1
ATOM 891 O O . LEU A 1 116 ? -3.707 5.022 -6.383 1.00 94.81 116 LEU A O 1
ATOM 895 N N . TYR A 1 117 ? -3.123 5.756 -4.342 1.00 95.00 117 TYR A N 1
ATOM 896 C CA . TYR A 1 117 ? -4.474 5.905 -3.824 1.00 95.00 117 TYR A CA 1
ATOM 897 C C . TYR A 1 117 ? -4.470 6.845 -2.623 1.00 95.00 117 TYR A C 1
ATOM 899 O O . TYR A 1 117 ? -3.559 6.797 -1.801 1.00 95.00 117 TYR A O 1
ATOM 907 N N . LYS A 1 118 ? -5.519 7.654 -2.491 1.00 92.19 118 LYS A N 1
ATOM 908 C CA . LYS A 1 118 ? -5.802 8.441 -1.294 1.00 92.19 118 LYS A CA 1
ATOM 909 C C . LYS A 1 118 ? -7.304 8.426 -1.043 1.00 92.19 118 LYS A C 1
ATOM 911 O O . LYS A 1 118 ? -8.077 8.652 -1.977 1.00 92.19 118 LYS A O 1
ATOM 916 N N . GLN A 1 119 ? -7.695 8.162 0.196 1.00 88.25 119 GLN A N 1
ATOM 917 C CA . GLN A 1 119 ? -9.084 8.237 0.621 1.00 88.25 119 GLN A CA 1
ATOM 918 C C . GLN A 1 119 ? -9.566 9.692 0.537 1.00 88.25 119 GLN A C 1
ATOM 920 O O . GLN A 1 119 ? -8.862 10.617 0.954 1.00 88.25 119 GLN A O 1
ATOM 925 N N . THR A 1 120 ? -10.736 9.888 -0.067 1.00 79.75 120 THR A N 1
ATOM 926 C CA . THR A 1 120 ? -11.403 11.192 -0.215 1.00 79.75 120 THR A CA 1
ATOM 927 C C . THR A 1 120 ? -12.412 11.444 0.885 1.00 79.75 120 THR A C 1
ATOM 929 O O . THR A 1 120 ? -13.118 10.467 1.233 1.00 79.75 120 THR A O 1
#